Protein AF-A0A538NUP5-F1 (afdb_monomer)

Structure (mmCIF, N/CA/C/O backbone):
data_AF-A0A538NUP5-F1
#
_entry.id   AF-A0A538NUP5-F1
#
loop_
_atom_site.group_PDB
_atom_site.id
_atom_site.type_symbol
_atom_site.label_atom_id
_atom_site.label_alt_id
_atom_site.label_comp_id
_atom_site.label_asym_id
_atom_site.label_entity_id
_atom_site.label_seq_id
_atom_site.pdbx_PDB_ins_code
_atom_site.Cartn_x
_atom_site.Cartn_y
_atom_site.Cartn_z
_atom_site.occupancy
_atom_site.B_iso_or_equiv
_atom_site.auth_seq_id
_atom_site.auth_comp_id
_atom_site.auth_asym_id
_atom_site.auth_atom_id
_atom_site.pdbx_PDB_model_num
ATOM 1 N N . MET A 1 1 ? -9.273 10.028 3.870 1.00 69.25 1 MET A N 1
ATOM 2 C CA . MET A 1 1 ? -8.027 9.373 4.341 1.00 69.25 1 MET A CA 1
ATOM 3 C C . MET A 1 1 ? -8.189 8.389 5.515 1.00 69.25 1 MET A C 1
ATOM 5 O O . MET A 1 1 ? -7.977 7.210 5.269 1.00 69.25 1 MET A O 1
ATOM 9 N N . LEU A 1 2 ? -8.554 8.782 6.750 1.00 82.94 2 LEU A N 1
ATOM 10 C CA . LEU A 1 2 ? -8.618 7.830 7.890 1.00 82.94 2 LEU A CA 1
ATOM 11 C C . LEU A 1 2 ? -9.670 6.720 7.711 1.00 82.94 2 LEU A C 1
ATOM 13 O O . LEU A 1 2 ? -9.349 5.551 7.878 1.00 82.94 2 LEU A O 1
ATOM 17 N N . GLU A 1 3 ? -10.873 7.062 7.240 1.00 90.69 3 GLU A N 1
ATOM 18 C CA . GLU A 1 3 ? -11.934 6.074 6.965 1.00 90.69 3 GLU A CA 1
ATOM 19 C C . GLU A 1 3 ? -11.524 5.024 5.920 1.00 90.69 3 GLU A C 1
ATOM 21 O O . GLU A 1 3 ? -11.909 3.859 5.996 1.00 90.69 3 GLU A O 1
ATOM 26 N N . LEU A 1 4 ? -10.710 5.428 4.939 1.00 93.81 4 LEU A N 1
ATOM 27 C CA . LEU A 1 4 ? -10.188 4.527 3.915 1.00 93.81 4 LEU A CA 1
ATOM 28 C C . LEU A 1 4 ? -9.196 3.530 4.521 1.00 93.81 4 LEU A C 1
ATOM 30 O O . LEU A 1 4 ? -9.246 2.346 4.198 1.00 93.81 4 LEU A O 1
ATOM 34 N N . LEU A 1 5 ? -8.331 3.991 5.423 1.00 94.69 5 LEU A N 1
ATOM 35 C CA . LEU A 1 5 ? -7.383 3.135 6.130 1.00 94.69 5 LEU A CA 1
ATOM 36 C C . LEU A 1 5 ? -8.099 2.172 7.091 1.00 94.69 5 LEU A C 1
ATOM 38 O O . LEU A 1 5 ? -7.753 0.992 7.165 1.00 94.69 5 LEU A O 1
ATOM 42 N N . ASP A 1 6 ? -9.148 2.649 7.763 1.00 95.25 6 ASP A N 1
ATOM 43 C CA . ASP A 1 6 ? -10.004 1.853 8.651 1.00 95.25 6 ASP A CA 1
ATOM 44 C C . ASP A 1 6 ? -10.850 0.805 7.931 1.00 95.25 6 ASP A C 1
ATOM 46 O O . ASP A 1 6 ? -11.367 -0.114 8.565 1.00 95.25 6 ASP A O 1
ATOM 50 N N . SER A 1 7 ? -10.944 0.881 6.604 1.00 96.19 7 SER A N 1
ATOM 51 C CA . SER A 1 7 ? -11.596 -0.162 5.819 1.00 96.19 7 SER A CA 1
ATOM 52 C C . SER A 1 7 ? -10.811 -1.482 5.789 1.00 96.19 7 SER A C 1
ATOM 54 O O . SER A 1 7 ? -11.389 -2.505 5.419 1.00 96.19 7 SER A O 1
ATOM 56 N N . TYR A 1 8 ? -9.524 -1.489 6.162 1.00 97.50 8 TYR A N 1
ATOM 57 C CA . TYR A 1 8 ? -8.705 -2.698 6.290 1.00 97.50 8 TYR A CA 1
ATOM 58 C C . TYR A 1 8 ? -8.679 -3.221 7.737 1.00 97.50 8 TYR A C 1
ATOM 60 O O . TYR A 1 8 ? -8.498 -2.454 8.682 1.00 97.50 8 TYR A O 1
ATOM 68 N N . GLY A 1 9 ? -8.801 -4.541 7.906 1.00 95.94 9 GLY A N 1
ATOM 69 C CA . GLY A 1 9 ? -8.852 -5.213 9.209 1.00 95.94 9 GLY A CA 1
ATOM 70 C C . GLY A 1 9 ? -10.277 -5.400 9.737 1.00 95.94 9 GLY A C 1
ATOM 71 O O . GLY A 1 9 ? -10.471 -5.536 10.944 1.00 95.94 9 GLY A O 1
ATOM 72 N N . VAL A 1 10 ? -11.269 -5.361 8.842 1.00 95.94 10 VAL A N 1
ATOM 73 C CA . VAL A 1 10 ? -12.696 -5.562 9.143 1.00 95.94 10 VAL A CA 1
ATOM 74 C C . VAL A 1 10 ? -13.089 -7.021 8.926 1.00 95.94 10 VAL A C 1
ATOM 76 O O . VAL A 1 10 ? -13.903 -7.567 9.669 1.00 95.94 10 VAL A O 1
ATOM 79 N N . GLN A 1 11 ? -12.521 -7.666 7.906 1.00 95.88 11 GLN A N 1
ATOM 80 C CA . GLN A 1 11 ? -12.802 -9.068 7.606 1.00 95.88 11 GLN A CA 1
ATOM 81 C C . GLN A 1 11 ? -11.933 -9.995 8.464 1.00 95.88 11 GLN A C 1
ATOM 83 O O . GLN A 1 11 ? -10.783 -9.688 8.758 1.00 95.88 11 GLN A O 1
ATOM 88 N N . SER A 1 12 ? -12.441 -11.177 8.821 1.00 93.81 12 SER A N 1
ATOM 89 C CA . SER A 1 12 ? -11.737 -12.126 9.707 1.00 93.81 12 SER A CA 1
ATOM 90 C C . SER A 1 12 ? -10.401 -12.647 9.154 1.00 93.81 12 SER A C 1
ATOM 92 O O . SER A 1 12 ? -9.557 -13.128 9.912 1.00 93.81 12 SER A O 1
ATOM 94 N N . TYR A 1 13 ? -10.207 -12.563 7.837 1.00 92.00 13 TYR A N 1
ATOM 95 C CA . TYR A 1 13 ? -8.972 -12.940 7.148 1.00 92.00 13 TYR A CA 1
ATOM 96 C C . TYR A 1 13 ? -8.001 -11.765 6.943 1.00 92.00 13 TYR A C 1
ATOM 98 O O . TYR A 1 13 ? -6.841 -12.001 6.610 1.00 92.00 13 TYR A O 1
ATOM 106 N N . GLU A 1 14 ? -8.437 -10.521 7.160 1.00 96.06 14 GLU A N 1
ATOM 107 C CA . GLU A 1 14 ? -7.581 -9.330 7.125 1.00 96.06 14 GLU A CA 1
ATOM 108 C C . GLU A 1 14 ? -6.829 -9.234 8.460 1.00 96.06 14 GLU A C 1
ATOM 110 O O . GLU A 1 14 ? -7.333 -8.722 9.461 1.00 96.06 14 GLU A O 1
ATOM 115 N N . ARG A 1 15 ? -5.620 -9.799 8.500 1.00 96.56 15 ARG A N 1
ATOM 116 C CA . ARG A 1 15 ? -4.800 -9.885 9.715 1.00 96.56 15 ARG A CA 1
ATOM 117 C C . ARG A 1 15 ? -3.879 -8.679 9.862 1.00 96.56 15 ARG A C 1
ATOM 119 O O . ARG A 1 15 ? -3.698 -7.894 8.935 1.00 96.56 15 ARG A O 1
ATOM 126 N N . GLU A 1 16 ? -3.289 -8.563 11.051 1.00 97.19 16 GLU A N 1
ATOM 127 C CA . GLU A 1 16 ? -2.217 -7.601 11.341 1.00 97.19 16 GLU A CA 1
ATOM 128 C C . GLU A 1 16 ? -2.618 -6.141 11.075 1.00 97.19 16 GLU A C 1
ATOM 130 O O . GLU A 1 16 ? -1.798 -5.345 10.625 1.00 97.19 16 GLU A O 1
ATOM 135 N N . ARG A 1 17 ? -3.884 -5.795 11.369 1.00 96.69 17 ARG A N 1
ATOM 136 C CA . ARG A 1 17 ? -4.509 -4.495 11.068 1.00 96.69 17 ARG A CA 1
ATOM 137 C C . ARG A 1 17 ? -3.570 -3.313 11.285 1.00 96.69 17 ARG A C 1
ATOM 139 O O . ARG A 1 17 ? -3.303 -2.585 10.342 1.00 96.69 17 ARG A O 1
ATOM 146 N N . GLU A 1 18 ? -3.058 -3.143 12.499 1.00 97.38 18 GLU A N 1
ATOM 147 C CA . GLU A 1 18 ? -2.238 -1.982 12.865 1.00 97.38 18 GLU A CA 1
ATOM 148 C C . GLU A 1 18 ? -0.930 -1.915 12.061 1.00 97.38 18 GLU A C 1
ATOM 150 O O . GLU A 1 18 ? -0.568 -0.855 11.553 1.00 97.38 18 GLU A O 1
ATOM 155 N N . ARG A 1 19 ? -0.248 -3.055 11.890 1.00 98.12 19 ARG A N 1
ATOM 156 C CA . ARG A 1 19 ? 1.011 -3.150 11.134 1.00 98.12 19 ARG A CA 1
ATOM 157 C C . ARG A 1 19 ? 0.782 -2.847 9.655 1.00 98.12 19 ARG A C 1
ATOM 159 O O . ARG A 1 19 ? 1.484 -2.018 9.086 1.00 98.12 19 ARG A O 1
ATOM 166 N N . VAL A 1 20 ? -0.253 -3.441 9.064 1.00 98.06 20 VAL A N 1
ATOM 167 C CA . VAL A 1 20 ? -0.613 -3.218 7.658 1.00 98.06 20 VAL A CA 1
ATOM 168 C C . VAL A 1 20 ? -1.052 -1.774 7.426 1.00 98.06 20 VAL A C 1
ATOM 170 O O . VAL A 1 20 ? -0.601 -1.149 6.473 1.00 98.06 20 VAL A O 1
ATOM 173 N N . GLN A 1 21 ? -1.882 -1.203 8.302 1.00 97.75 21 GLN A N 1
ATOM 174 C CA . GLN A 1 21 ? -2.303 0.195 8.194 1.00 97.75 21 GLN A CA 1
ATOM 175 C C . GLN A 1 21 ? -1.105 1.156 8.271 1.00 97.75 21 GLN A C 1
ATOM 177 O O . GLN A 1 21 ? -1.017 2.105 7.490 1.00 97.75 21 GLN A O 1
ATOM 182 N N . LEU A 1 22 ? -0.152 0.899 9.169 1.00 97.69 22 LEU A N 1
ATOM 183 C CA . LEU A 1 22 ? 1.073 1.688 9.260 1.00 97.69 22 LEU A CA 1
ATOM 184 C C . LEU A 1 22 ? 1.923 1.580 7.983 1.00 97.69 22 LEU A C 1
ATOM 186 O O . LEU A 1 22 ? 2.411 2.594 7.485 1.00 97.69 22 LEU A O 1
ATOM 190 N N . ASP A 1 23 ? 2.085 0.379 7.436 1.00 98.19 23 ASP A N 1
ATOM 191 C CA . ASP A 1 23 ? 2.888 0.152 6.232 1.00 98.19 23 ASP A CA 1
ATOM 192 C C . ASP A 1 23 ? 2.235 0.733 4.970 1.00 98.19 23 ASP A C 1
ATOM 194 O O . ASP A 1 23 ? 2.930 1.322 4.140 1.00 98.19 23 ASP A O 1
ATOM 198 N N . ILE A 1 24 ? 0.900 0.713 4.881 1.00 97.88 24 ILE A N 1
ATOM 199 C CA . ILE A 1 24 ? 0.142 1.465 3.870 1.00 97.88 24 ILE A CA 1
ATOM 200 C C . ILE A 1 24 ? 0.516 2.947 3.930 1.00 97.88 24 ILE A C 1
ATOM 202 O O . ILE A 1 24 ? 0.820 3.546 2.897 1.00 97.88 24 ILE A O 1
ATOM 206 N N . LEU A 1 25 ? 0.531 3.556 5.120 1.00 96.75 25 LEU A N 1
ATOM 207 C CA . LEU A 1 25 ? 0.883 4.970 5.268 1.00 96.75 25 LEU A CA 1
ATOM 208 C C . LEU A 1 25 ? 2.339 5.249 4.876 1.00 96.75 25 LEU A C 1
ATOM 210 O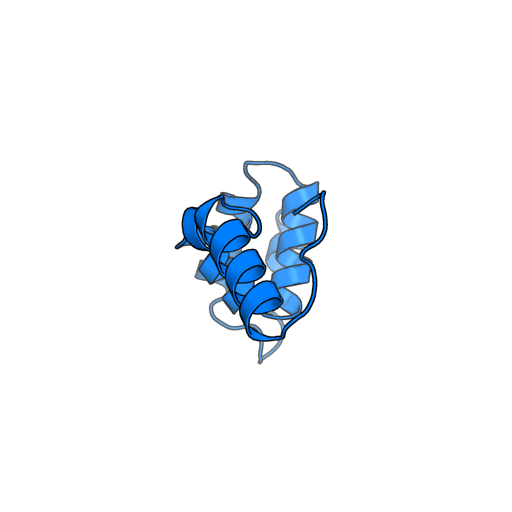 O . LEU A 1 25 ? 2.593 6.227 4.167 1.00 96.75 25 LEU A O 1
ATOM 214 N N . LYS A 1 26 ? 3.281 4.383 5.277 1.00 96.31 26 LYS A N 1
ATOM 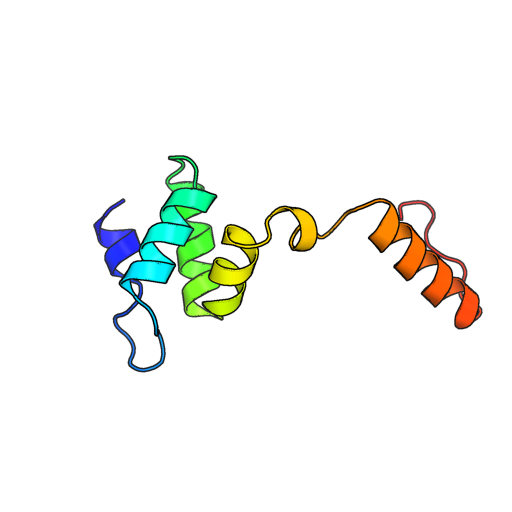215 C CA . LYS A 1 26 ? 4.698 4.495 4.891 1.00 96.31 26 LYS A CA 1
ATOM 216 C C . LYS A 1 26 ? 4.867 4.469 3.372 1.00 96.31 26 LYS A C 1
ATOM 218 O O . LYS A 1 26 ? 5.494 5.367 2.815 1.00 96.31 26 LYS A O 1
ATOM 223 N N . LEU A 1 27 ? 4.273 3.483 2.700 1.00 96.25 27 LEU A N 1
ATOM 224 C CA . LEU A 1 27 ? 4.370 3.316 1.246 1.00 96.25 27 LEU A CA 1
ATOM 225 C C . LEU A 1 27 ? 3.661 4.434 0.470 1.00 96.25 27 LEU A C 1
ATOM 227 O O . LEU A 1 27 ? 4.058 4.784 -0.646 1.00 96.25 27 LEU A O 1
ATOM 231 N N . SER A 1 28 ? 2.613 5.011 1.060 1.00 95.81 28 SER A N 1
ATOM 232 C CA . SER A 1 28 ? 1.821 6.062 0.423 1.00 95.81 28 SER A CA 1
ATOM 233 C C . SER A 1 28 ? 2.507 7.424 0.406 1.00 95.81 28 SER A C 1
ATOM 235 O O . SER A 1 28 ? 2.161 8.253 -0.434 1.00 95.81 28 SER A O 1
ATOM 237 N N . ALA A 1 29 ? 3.469 7.672 1.304 1.00 94.75 29 ALA A N 1
ATOM 238 C CA . ALA A 1 29 ? 4.227 8.926 1.387 1.00 94.75 29 ALA A CA 1
ATOM 239 C C . ALA A 1 29 ? 3.338 10.195 1.356 1.00 94.75 29 ALA A C 1
ATOM 241 O O . ALA A 1 29 ? 3.670 11.190 0.714 1.00 94.75 29 ALA A O 1
ATOM 242 N N . GLY A 1 30 ? 2.176 10.144 2.020 1.00 92.44 30 GLY A N 1
ATOM 243 C CA . GLY A 1 30 ? 1.206 11.246 2.085 1.00 92.44 30 GLY A CA 1
ATOM 244 C C . GLY A 1 30 ? 0.226 11.354 0.906 1.00 92.44 30 GLY A C 1
ATOM 245 O O . GLY A 1 30 ? -0.662 12.202 0.949 1.00 92.44 30 GLY A O 1
ATOM 246 N N . SER A 1 31 ? 0.329 10.503 -0.121 1.00 96.19 31 SER A N 1
ATOM 247 C CA . SER A 1 31 ? -0.614 10.482 -1.250 1.00 96.19 31 SER A CA 1
ATOM 248 C C . SER A 1 31 ? -1.872 9.668 -0.933 1.00 96.19 31 SER A C 1
ATOM 250 O O . SER A 1 31 ? -1.794 8.467 -0.680 1.00 96.19 31 SER A O 1
ATOM 252 N N . GLU A 1 32 ? -3.050 10.297 -1.003 1.00 95.38 32 GLU A N 1
ATOM 253 C CA . GLU A 1 32 ? -4.336 9.607 -0.811 1.00 95.38 32 GLU A CA 1
ATOM 254 C C . GLU A 1 32 ? -4.633 8.572 -1.901 1.00 95.38 32 GLU A C 1
ATOM 256 O O . GLU A 1 32 ? -5.234 7.534 -1.624 1.00 95.38 32 GLU A O 1
ATOM 261 N N . GLU A 1 33 ? -4.181 8.828 -3.128 1.00 96.56 33 GLU A N 1
ATOM 262 C CA . GLU A 1 33 ? -4.290 7.882 -4.238 1.00 96.56 33 GLU A CA 1
ATOM 263 C C . GLU A 1 33 ? -3.541 6.587 -3.916 1.00 96.56 33 GLU A C 1
ATOM 265 O O . GLU A 1 33 ? -4.129 5.507 -3.959 1.00 96.56 33 GLU A O 1
ATOM 270 N N . LYS A 1 34 ? -2.295 6.699 -3.443 1.00 96.75 34 LYS A N 1
ATOM 271 C CA . LYS A 1 34 ? -1.509 5.534 -3.024 1.00 96.75 34 LYS A CA 1
ATOM 272 C C . LYS A 1 34 ? -2.115 4.811 -1.827 1.00 96.75 34 LYS A C 1
ATOM 274 O O . LYS A 1 34 ? -2.095 3.584 -1.792 1.00 96.75 34 LYS A O 1
ATOM 279 N N . VAL A 1 35 ? -2.713 5.533 -0.873 1.00 97.62 35 VAL A N 1
ATOM 280 C CA . VAL A 1 35 ? -3.433 4.883 0.239 1.00 97.62 35 VAL A CA 1
ATOM 281 C C . VAL A 1 35 ? -4.538 3.986 -0.317 1.00 97.62 35 VAL A C 1
ATOM 283 O O . VAL A 1 35 ? -4.691 2.853 0.134 1.00 97.62 35 VAL A O 1
ATOM 286 N N . ARG A 1 36 ? -5.287 4.448 -1.325 1.00 97.62 36 ARG A N 1
ATOM 287 C CA . ARG A 1 36 ? -6.340 3.647 -1.965 1.00 97.62 36 ARG A CA 1
ATOM 288 C C . ARG A 1 36 ? -5.779 2.407 -2.651 1.00 97.62 36 ARG A C 1
ATOM 290 O O . ARG A 1 36 ? -6.349 1.328 -2.492 1.00 97.62 36 ARG A O 1
ATOM 297 N N . GLU A 1 37 ? -4.678 2.554 -3.378 1.00 97.56 37 GLU A N 1
ATOM 298 C CA . GLU A 1 37 ? -4.001 1.448 -4.060 1.00 97.56 37 GLU A CA 1
ATOM 299 C C . GLU A 1 37 ? -3.519 0.383 -3.071 1.00 97.56 37 GLU A C 1
ATOM 301 O O . GLU A 1 37 ? -3.840 -0.796 -3.222 1.00 97.56 37 GLU A O 1
ATOM 306 N N . TYR A 1 38 ? -2.810 0.788 -2.016 1.00 97.94 38 TYR A N 1
ATOM 307 C CA . TYR A 1 38 ? -2.263 -0.155 -1.044 1.00 97.94 38 TYR A CA 1
ATOM 308 C C . TYR A 1 38 ? -3.332 -0.764 -0.133 1.00 97.94 38 TYR A C 1
ATOM 310 O O . TYR A 1 38 ? -3.206 -1.929 0.235 1.00 97.94 38 TYR A O 1
ATOM 318 N N . VAL A 1 39 ? -4.426 -0.053 0.170 1.00 98.00 39 VAL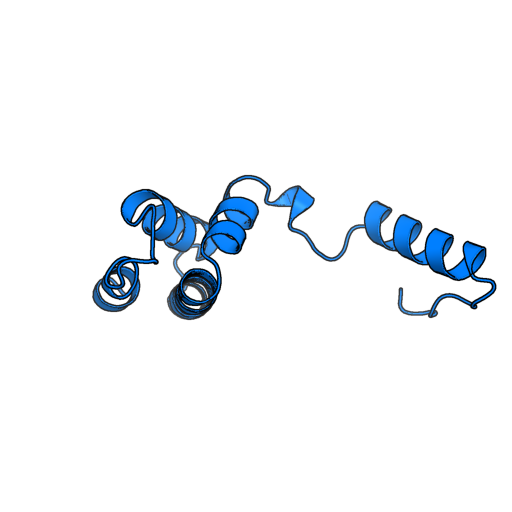 A N 1
ATOM 319 C CA . VAL A 1 39 ? -5.601 -0.663 0.820 1.00 98.00 39 VAL A CA 1
ATOM 320 C C . VAL A 1 39 ? -6.200 -1.750 -0.073 1.00 98.00 39 VAL A C 1
ATOM 322 O O . VAL A 1 39 ? -6.491 -2.845 0.409 1.00 98.00 39 VAL A O 1
ATOM 325 N N 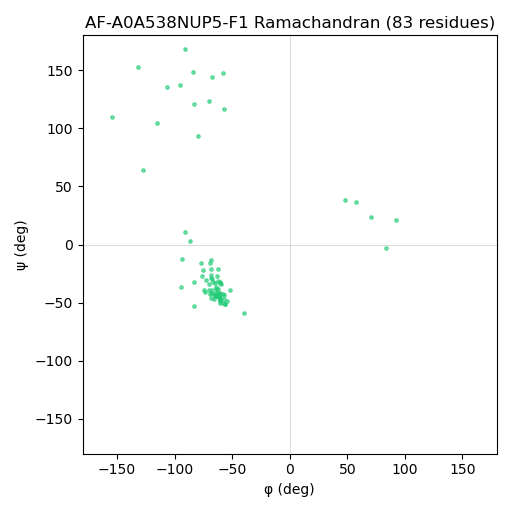. ALA A 1 40 ? -6.365 -1.491 -1.375 1.00 98.00 40 ALA A N 1
ATOM 326 C CA . ALA A 1 40 ? -6.881 -2.492 -2.308 1.00 98.00 40 ALA A CA 1
ATOM 327 C C . ALA A 1 40 ? -5.940 -3.705 -2.429 1.00 98.00 40 ALA A C 1
ATOM 329 O O . ALA A 1 40 ? -6.411 -4.845 -2.423 1.00 98.00 40 ALA A O 1
ATOM 330 N N . ALA A 1 41 ? -4.624 -3.476 -2.471 1.00 97.81 41 ALA A N 1
ATOM 331 C CA . ALA A 1 41 ? -3.623 -4.539 -2.449 1.00 97.81 41 ALA A CA 1
ATOM 332 C C . ALA A 1 41 ? -3.712 -5.368 -1.159 1.00 97.81 41 ALA A C 1
ATOM 334 O O . ALA A 1 41 ? -3.807 -6.591 -1.233 1.00 97.81 41 ALA A O 1
ATOM 335 N N . ALA A 1 42 ? -3.793 -4.715 0.005 1.00 98.00 42 ALA A N 1
ATOM 336 C CA . ALA A 1 42 ? -3.872 -5.394 1.293 1.00 98.00 42 ALA A CA 1
ATOM 337 C C . ALA A 1 42 ? -5.127 -6.264 1.432 1.00 98.00 42 ALA A C 1
ATOM 339 O O . ALA A 1 42 ? -5.068 -7.369 1.969 1.00 98.00 42 ALA A O 1
ATOM 340 N N . LYS A 1 43 ? -6.265 -5.797 0.905 1.00 97.81 43 LYS A N 1
ATOM 341 C CA . LYS A 1 43 ? -7.515 -6.572 0.870 1.00 97.81 43 LYS A CA 1
ATOM 342 C C . LYS A 1 43 ? -7.415 -7.848 0.035 1.00 97.81 43 LYS A C 1
ATOM 344 O O . LYS A 1 43 ? -8.155 -8.794 0.298 1.00 97.81 43 LYS A O 1
ATOM 349 N N . ARG A 1 44 ? -6.533 -7.871 -0.970 1.00 96.88 44 ARG A N 1
ATOM 350 C CA . ARG A 1 44 ? -6.255 -9.053 -1.794 1.00 96.88 44 ARG A CA 1
ATOM 351 C C . ARG A 1 44 ? -5.243 -9.973 -1.116 1.00 96.88 44 ARG A C 1
ATOM 353 O O . ARG A 1 44 ? -5.515 -11.159 -0.964 1.00 96.88 44 ARG A O 1
ATOM 360 N N . ASP A 1 45 ? -4.098 -9.423 -0.725 1.00 96.81 45 ASP A N 1
ATOM 361 C CA . ASP A 1 45 ? -3.086 -10.099 0.083 1.00 96.81 45 ASP A CA 1
ATOM 362 C C . ASP A 1 45 ? -2.258 -9.064 0.849 1.00 96.81 45 ASP A C 1
ATOM 364 O O . ASP A 1 45 ? -1.458 -8.316 0.289 1.00 96.81 45 ASP A O 1
ATOM 368 N N . TYR A 1 46 ? -2.444 -9.018 2.161 1.00 97.38 46 TYR A N 1
ATOM 369 C CA . TYR A 1 46 ? -1.759 -8.055 3.013 1.00 97.38 46 TYR A CA 1
ATOM 370 C C . TYR A 1 46 ? -0.252 -8.302 3.115 1.00 97.38 46 TYR A C 1
ATOM 372 O O . TYR A 1 46 ? 0.497 -7.379 3.436 1.00 97.38 46 TYR A O 1
ATOM 380 N N . ARG A 1 47 ? 0.209 -9.523 2.819 1.00 96.69 47 ARG A N 1
ATOM 381 C CA . ARG A 1 47 ? 1.631 -9.878 2.882 1.00 96.69 47 ARG A CA 1
ATOM 382 C C . ARG A 1 47 ? 2.436 -9.179 1.798 1.00 96.69 47 ARG A C 1
ATOM 384 O O . ARG A 1 47 ? 3.600 -8.885 2.040 1.00 96.69 47 ARG A O 1
ATOM 391 N N . ASP A 1 48 ? 1.815 -8.863 0.662 1.00 95.81 48 ASP A N 1
ATOM 392 C CA . ASP A 1 48 ? 2.441 -8.062 -0.392 1.00 95.81 48 ASP A CA 1
ATOM 393 C C . ASP A 1 48 ? 2.807 -6.675 0.150 1.00 95.81 48 ASP A C 1
ATOM 395 O O . ASP A 1 48 ? 3.938 -6.226 0.008 1.00 95.81 48 ASP A O 1
ATOM 399 N N . VAL A 1 49 ? 1.874 -6.028 0.855 1.00 97.44 49 VAL A N 1
ATOM 400 C CA . VAL A 1 49 ? 2.079 -4.690 1.428 1.00 97.44 49 VAL A CA 1
ATOM 401 C C . VAL A 1 49 ? 3.154 -4.700 2.513 1.00 97.44 49 VAL A C 1
ATOM 403 O O . VAL A 1 49 ? 4.018 -3.823 2.515 1.00 97.44 49 VAL A O 1
ATOM 406 N N . LEU A 1 50 ? 3.147 -5.710 3.390 1.00 97.81 50 LEU A N 1
ATOM 407 C CA . LEU A 1 50 ? 4.208 -5.887 4.387 1.00 97.81 50 LEU A CA 1
ATOM 408 C C . LEU A 1 50 ? 5.571 -6.093 3.713 1.00 97.81 50 LEU A C 1
ATOM 410 O O . LEU A 1 50 ? 6.544 -5.431 4.063 1.00 97.81 50 LEU A O 1
ATOM 414 N N . PHE A 1 51 ? 5.638 -6.962 2.701 1.00 96.38 51 PHE A N 1
ATOM 415 C CA . PHE A 1 51 ? 6.868 -7.230 1.963 1.00 96.38 51 PHE A CA 1
ATOM 416 C C . PHE A 1 51 ? 7.401 -5.976 1.259 1.00 96.38 51 PHE A C 1
ATOM 418 O O . PHE A 1 51 ? 8.596 -5.696 1.327 1.00 96.38 51 PHE A O 1
ATOM 425 N N . TRP A 1 52 ? 6.531 -5.183 0.630 1.00 95.75 52 TRP A N 1
ATOM 426 C CA . TRP A 1 52 ? 6.921 -3.935 -0.029 1.00 95.75 52 TRP A CA 1
ATOM 427 C C . TRP A 1 52 ? 7.463 -2.896 0.954 1.00 95.75 52 TRP A C 1
ATOM 429 O O . TRP A 1 52 ? 8.422 -2.195 0.632 1.00 95.75 52 TRP A O 1
ATOM 439 N N . ALA A 1 53 ? 6.874 -2.798 2.148 1.00 96.19 53 ALA A N 1
ATOM 440 C CA . ALA A 1 53 ? 7.313 -1.858 3.175 1.00 96.19 53 ALA A CA 1
ATOM 441 C C . ALA A 1 53 ? 8.622 -2.281 3.861 1.00 96.19 53 ALA A C 1
ATOM 443 O O . ALA A 1 53 ? 9.459 -1.426 4.150 1.00 96.19 53 ALA A O 1
ATOM 444 N N . GLU A 1 54 ? 8.806 -3.576 4.124 1.00 95.44 54 GLU A N 1
ATOM 445 C CA . GLU A 1 54 ? 9.980 -4.106 4.832 1.00 95.44 54 GLU A CA 1
ATOM 446 C C . GLU A 1 54 ? 11.186 -4.312 3.913 1.00 95.44 54 GLU A C 1
ATOM 448 O O . GLU A 1 54 ? 12.326 -4.112 4.336 1.00 95.44 54 GLU A O 1
ATOM 453 N N . TYR A 1 55 ? 10.938 -4.651 2.646 1.00 94.38 55 TYR A N 1
ATOM 454 C CA . TYR A 1 55 ? 11.965 -4.958 1.653 1.00 94.38 55 TYR A CA 1
ATOM 455 C C . TYR A 1 55 ? 1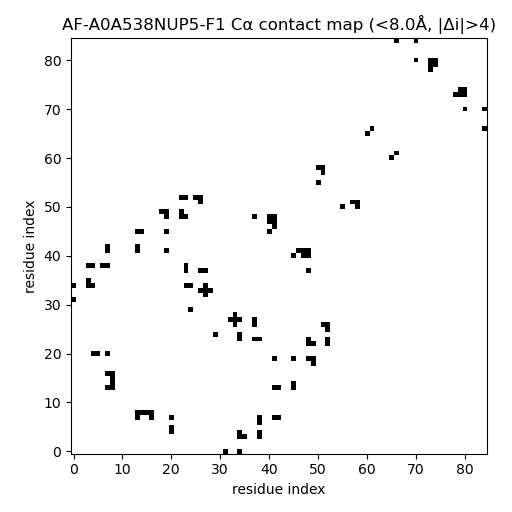1.770 -4.121 0.374 1.00 94.38 55 TYR A C 1
ATOM 457 O O . TYR A 1 55 ? 11.524 -4.665 -0.708 1.00 94.38 55 TYR A O 1
ATOM 465 N N . PRO A 1 56 ? 11.890 -2.781 0.440 1.00 88.75 56 PRO A N 1
ATOM 466 C CA . PRO A 1 56 ? 11.648 -1.899 -0.705 1.00 88.75 56 PRO A CA 1
ATOM 467 C C . PRO A 1 56 ? 12.588 -2.173 -1.892 1.00 88.75 56 PRO A C 1
ATOM 469 O O . PRO A 1 56 ? 12.178 -2.067 -3.044 1.00 88.75 56 PRO A O 1
ATOM 472 N N . GLU A 1 57 ? 13.834 -2.579 -1.635 1.00 86.31 57 GLU A N 1
ATOM 473 C CA . GLU A 1 57 ? 14.784 -2.929 -2.701 1.00 86.31 57 GLU A CA 1
ATOM 474 C C . GLU A 1 57 ? 14.451 -4.273 -3.362 1.00 86.31 57 GLU A C 1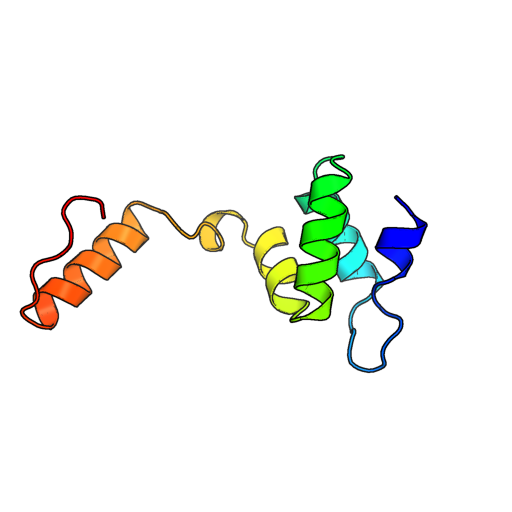
ATOM 476 O O . GLU A 1 57 ? 14.498 -4.400 -4.584 1.00 86.31 57 GLU A O 1
ATOM 481 N N . GLU A 1 58 ? 14.048 -5.278 -2.580 1.00 84.69 58 GLU A N 1
ATOM 482 C CA . GLU A 1 58 ? 13.694 -6.598 -3.117 1.00 84.69 58 GLU A CA 1
ATOM 483 C C . GLU A 1 58 ? 12.319 -6.607 -3.786 1.00 84.69 58 GLU A C 1
ATOM 485 O O . GLU A 1 58 ? 12.078 -7.403 -4.695 1.00 84.69 58 GLU A O 1
ATOM 490 N N . SER A 1 59 ? 11.416 -5.722 -3.371 1.00 85.56 59 SER A N 1
ATOM 491 C CA . SER A 1 59 ? 10.086 -5.581 -3.962 1.00 85.56 59 SER A CA 1
ATOM 492 C C . SER A 1 59 ? 10.077 -4.829 -5.291 1.00 85.56 59 SER A C 1
ATOM 494 O O . SER A 1 59 ? 9.120 -4.977 -6.054 1.00 85.56 59 SER A O 1
ATOM 496 N N . ARG A 1 60 ? 11.148 -4.100 -5.639 1.00 82.38 60 ARG A N 1
ATOM 497 C CA . ARG A 1 60 ? 11.301 -3.519 -6.980 1.00 82.38 60 ARG A CA 1
ATOM 498 C C . ARG A 1 60 ? 11.237 -4.618 -8.033 1.00 82.38 60 ARG A C 1
ATOM 500 O O . ARG A 1 60 ? 12.076 -5.518 -8.061 1.00 82.38 60 ARG A O 1
ATOM 507 N N . LEU A 1 61 ? 10.223 -4.561 -8.893 1.00 71.19 61 LEU A N 1
ATOM 508 C CA . LEU A 1 61 ? 10.019 -5.552 -9.953 1.00 71.19 61 LEU A CA 1
ATOM 509 C C . LEU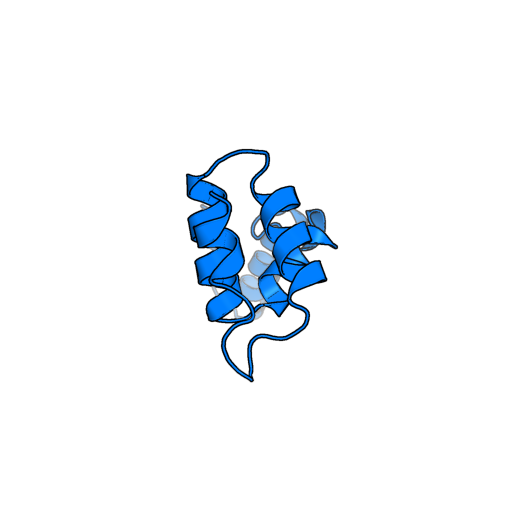 A 1 61 ? 11.133 -5.499 -11.003 1.00 71.19 61 LEU A C 1
ATOM 511 O O . LEU A 1 61 ? 11.522 -6.540 -11.525 1.00 71.19 61 LEU A O 1
ATOM 515 N N . ASP A 1 62 ? 11.683 -4.311 -11.238 1.00 76.25 62 ASP A N 1
ATOM 516 C CA . ASP A 1 62 ? 12.699 -4.070 -12.249 1.00 76.25 62 ASP A CA 1
ATOM 517 C C . ASP A 1 62 ? 14.026 -3.643 -11.603 1.00 76.25 62 ASP A C 1
ATOM 519 O O . ASP A 1 62 ? 14.174 -2.521 -11.113 1.00 76.25 62 ASP A O 1
ATOM 523 N N . THR A 1 63 ? 14.988 -4.567 -11.573 1.00 79.19 63 THR A N 1
ATOM 524 C CA . THR A 1 63 ? 16.384 -4.290 -11.209 1.00 79.19 63 THR A CA 1
ATOM 525 C C . THR A 1 63 ? 17.312 -4.913 -12.253 1.00 79.19 63 THR A C 1
ATOM 527 O O . THR A 1 63 ? 16.947 -5.934 -12.847 1.00 79.19 63 THR A O 1
ATOM 530 N N . PRO A 1 64 ? 18.526 -4.371 -12.474 1.00 82.38 64 PRO A N 1
ATOM 531 C CA . PRO A 1 64 ? 19.491 -4.954 -13.408 1.00 82.38 64 PRO A CA 1
ATOM 532 C C . PRO A 1 64 ? 19.751 -6.446 -13.160 1.00 82.38 64 PRO A C 1
ATOM 534 O O . PRO A 1 64 ? 19.829 -7.234 -14.099 1.00 82.38 64 PRO A O 1
ATOM 537 N N . GLU A 1 65 ? 19.816 -6.859 -11.896 1.00 84.31 65 GLU A N 1
ATOM 538 C CA . GLU A 1 65 ? 20.065 -8.242 -11.494 1.00 84.31 65 GLU A CA 1
ATOM 539 C C . GLU A 1 65 ? 18.870 -9.147 -11.814 1.00 84.31 65 GLU A C 1
ATOM 541 O O . GLU A 1 65 ? 19.051 -10.285 -12.256 1.00 84.31 65 GLU A O 1
ATOM 546 N N . LYS A 1 66 ? 17.638 -8.656 -11.615 1.00 83.19 66 LYS A N 1
ATOM 547 C CA . LYS A 1 66 ? 16.416 -9.388 -11.972 1.00 83.19 66 LYS A CA 1
ATOM 548 C C . LYS A 1 66 ? 16.259 -9.505 -13.485 1.00 83.19 66 LYS A C 1
ATOM 550 O O . LYS A 1 66 ? 15.990 -10.608 -13.958 1.00 83.19 66 LYS A O 1
ATOM 555 N N . ARG A 1 67 ? 16.520 -8.430 -14.237 1.00 84.62 67 ARG A N 1
ATOM 556 C CA . ARG A 1 67 ? 16.559 -8.448 -15.709 1.00 84.62 67 ARG A CA 1
ATOM 557 C C . ARG A 1 67 ? 17.567 -9.464 -16.223 1.00 84.62 67 ARG A C 1
ATOM 559 O O . ARG A 1 67 ? 17.230 -10.303 -17.053 1.00 84.62 67 ARG A O 1
ATOM 566 N N . GLN A 1 68 ? 18.772 -9.469 -15.654 1.00 86.94 68 GLN A N 1
ATOM 567 C CA . GLN A 1 68 ? 19.802 -10.440 -16.010 1.00 86.94 68 GLN A CA 1
ATOM 568 C C . GLN A 1 68 ? 19.368 -11.879 -15.698 1.00 86.94 68 GLN A C 1
ATOM 570 O O . GLN A 1 68 ? 19.569 -12.766 -16.523 1.00 86.94 68 GLN A O 1
ATOM 575 N N . ARG A 1 69 ? 18.733 -12.127 -14.543 1.00 87.88 69 ARG A N 1
ATOM 576 C CA . ARG A 1 69 ? 18.187 -13.453 -14.203 1.00 87.88 69 ARG A CA 1
ATOM 577 C C . ARG A 1 69 ? 17.124 -13.916 -15.195 1.00 87.88 69 ARG A C 1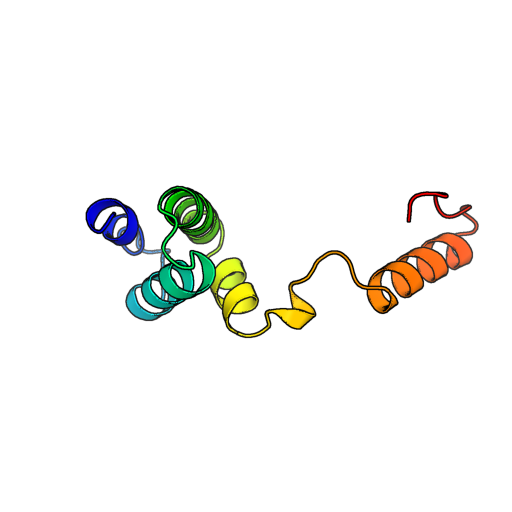
ATOM 579 O O . ARG A 1 69 ? 17.163 -15.069 -15.616 1.00 87.88 69 ARG A O 1
ATOM 586 N N . VAL A 1 70 ? 16.195 -13.036 -15.567 1.00 87.56 70 VAL A N 1
ATOM 587 C CA . VAL A 1 70 ? 15.147 -13.335 -16.551 1.00 87.56 70 VAL A CA 1
ATOM 588 C C . VAL A 1 70 ? 15.768 -13.605 -17.924 1.00 87.56 70 VAL A C 1
ATOM 590 O O . VAL A 1 70 ? 15.443 -14.617 -18.540 1.00 87.56 70 VAL A O 1
ATOM 593 N N . ARG A 1 71 ? 16.740 -12.791 -18.356 1.00 89.50 71 ARG A N 1
ATOM 594 C CA . ARG A 1 71 ? 17.510 -12.992 -19.595 1.00 89.50 71 ARG A CA 1
ATOM 595 C C . ARG A 1 71 ? 18.193 -14.362 -19.635 1.00 89.50 71 ARG A C 1
ATOM 597 O O . ARG A 1 71 ? 17.977 -15.125 -20.569 1.00 89.50 71 ARG A O 1
ATOM 604 N N . THR A 1 72 ? 18.926 -14.724 -18.581 1.00 92.06 72 THR A N 1
ATOM 605 C CA . THR A 1 72 ? 19.568 -16.045 -18.463 1.00 92.0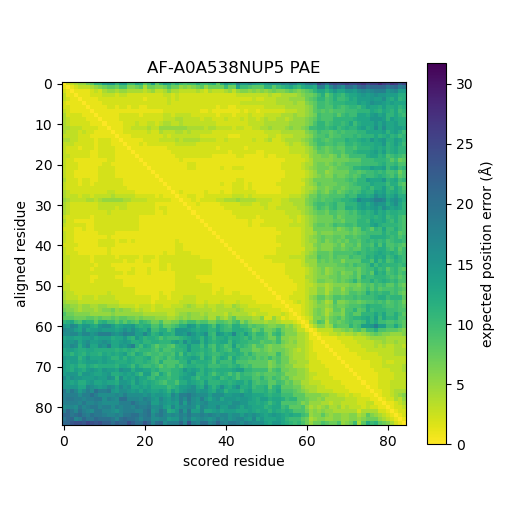6 72 THR A CA 1
ATOM 606 C C . THR A 1 72 ? 18.548 -17.188 -18.476 1.00 92.06 72 THR A C 1
ATOM 608 O O . THR A 1 72 ? 18.838 -18.280 -18.966 1.00 92.06 72 THR A O 1
ATOM 611 N N . MET A 1 73 ? 17.342 -16.964 -17.952 1.00 92.12 73 MET A N 1
ATOM 612 C CA . MET A 1 73 ? 16.270 -17.952 -17.993 1.00 92.12 73 MET A CA 1
ATOM 613 C C . MET A 1 73 ? 15.759 -18.166 -19.425 1.00 92.12 73 MET A C 1
ATOM 615 O O . MET A 1 73 ? 15.671 -19.318 -19.842 1.00 92.12 73 MET A O 1
ATOM 619 N N . PHE A 1 74 ? 15.515 -17.099 -20.197 1.00 92.69 74 PHE A N 1
ATOM 620 C CA . PHE A 1 74 ? 15.164 -17.184 -21.625 1.00 92.69 74 PHE A CA 1
ATOM 621 C C . PHE A 1 74 ? 16.216 -17.958 -22.431 1.00 92.69 74 PHE A C 1
ATOM 623 O O . PHE A 1 74 ? 15.881 -18.949 -23.084 1.00 92.69 74 PHE A O 1
ATOM 630 N N . GLU A 1 75 ? 17.493 -17.590 -22.287 1.00 92.62 75 GLU A N 1
ATOM 631 C CA . GLU A 1 75 ? 18.616 -18.253 -22.963 1.00 92.62 75 GLU A CA 1
ATOM 632 C C . GLU A 1 75 ? 18.675 -19.754 -22.639 1.00 92.62 75 GLU A C 1
ATOM 634 O O . GLU A 1 75 ? 18.831 -20.587 -23.534 1.00 92.62 75 GLU A O 1
ATOM 639 N N . LYS A 1 76 ? 18.482 -20.129 -21.366 1.00 93.31 76 LYS A N 1
ATOM 640 C CA . LYS A 1 76 ? 18.472 -21.535 -20.928 1.00 93.31 76 LYS A CA 1
ATOM 641 C C . LYS A 1 76 ? 17.345 -22.350 -21.568 1.00 93.31 76 LYS A C 1
ATOM 643 O O . LYS A 1 76 ? 17.509 -23.552 -21.771 1.00 93.31 76 LYS A O 1
ATOM 648 N N . PHE A 1 77 ? 16.211 -21.723 -21.869 1.00 94.38 77 PHE A N 1
ATOM 649 C CA . PHE A 1 77 ? 15.093 -22.363 -22.563 1.00 94.38 77 PHE A CA 1
ATOM 650 C C . PHE A 1 77 ? 15.219 -22.308 -24.094 1.00 94.38 77 PHE A C 1
ATOM 652 O O . PHE A 1 77 ? 14.328 -22.799 -24.784 1.00 94.38 77 PHE A O 1
ATOM 659 N N . GLY A 1 78 ? 16.318 -21.761 -24.631 1.00 93.31 78 GLY A N 1
ATOM 660 C CA . GLY A 1 78 ? 16.535 -21.625 -26.073 1.00 93.31 78 GLY A CA 1
ATOM 661 C C . GLY A 1 78 ? 15.625 -20.582 -26.724 1.00 93.31 78 GLY A C 1
ATOM 662 O O . GLY A 1 78 ? 15.342 -20.681 -27.915 1.00 93.31 78 GLY A O 1
ATOM 663 N N . ILE A 1 79 ? 15.136 -19.620 -25.940 1.00 94.56 79 ILE A N 1
ATOM 664 C CA . ILE A 1 79 ? 14.273 -18.529 -26.392 1.00 94.56 79 ILE A CA 1
ATOM 665 C C . ILE A 1 79 ? 15.111 -17.250 -26.407 1.00 94.56 79 ILE A C 1
ATOM 667 O O . ILE A 1 79 ? 15.850 -16.980 -25.461 1.00 94.56 79 ILE A O 1
ATOM 671 N N . GLU A 1 80 ? 14.995 -16.461 -27.473 1.00 89.75 80 GLU A N 1
ATOM 672 C CA . GLU A 1 80 ? 15.654 -15.159 -27.551 1.00 89.75 80 GLU A CA 1
ATOM 673 C C . GLU A 1 80 ? 14.977 -14.174 -26.575 1.00 89.75 80 GLU A C 1
ATOM 675 O O . GLU A 1 80 ? 13.751 -14.016 -26.622 1.00 89.75 80 GLU A O 1
ATOM 680 N N . PRO A 1 81 ? 15.728 -13.566 -25.639 1.00 87.88 81 PRO A N 1
ATOM 681 C CA . PRO A 1 81 ? 15.169 -12.606 -24.697 1.00 87.88 81 PRO A CA 1
ATOM 682 C C . PRO A 1 81 ? 14.721 -11.325 -25.427 1.00 87.88 81 PRO A C 1
ATOM 684 O O . PRO A 1 81 ? 15.411 -10.896 -26.350 1.00 87.88 81 PRO A O 1
ATOM 687 N N . PRO A 1 82 ? 13.614 -10.684 -25.005 1.00 85.44 82 PRO A N 1
ATOM 688 C CA . PRO A 1 82 ? 13.146 -9.427 -25.593 1.00 85.44 82 PRO A CA 1
ATOM 689 C C . PRO A 1 82 ? 14.190 -8.300 -25.526 1.00 85.44 82 PRO A C 1
ATOM 691 O O . PRO A 1 82 ? 14.956 -8.209 -24.562 1.00 85.44 82 PRO A O 1
ATOM 694 N N . ASP A 1 83 ? 14.187 -7.415 -26.527 1.00 81.06 83 ASP A N 1
ATOM 695 C CA . ASP A 1 83 ? 15.106 -6.268 -26.606 1.00 81.06 83 ASP A CA 1
ATOM 696 C C . ASP A 1 83 ? 14.834 -5.201 -25.535 1.00 81.06 83 ASP A C 1
ATOM 698 O O . ASP A 1 83 ? 15.738 -4.459 -25.150 1.00 81.06 83 ASP A O 1
ATOM 702 N N . ASP A 1 84 ? 13.594 -5.122 -25.052 1.00 80.50 84 ASP A N 1
ATOM 703 C CA . ASP A 1 84 ? 13.115 -4.162 -24.057 1.00 80.50 84 ASP A CA 1
ATOM 704 C C . ASP A 1 84 ? 13.244 -4.660 -22.609 1.00 80.50 84 ASP A C 1
ATOM 706 O O . ASP A 1 84 ? 12.705 -4.028 -21.698 1.00 80.50 84 ASP A O 1
ATOM 710 N N . LEU A 1 85 ? 13.957 -5.777 -22.402 1.00 70.69 85 LEU A N 1
ATOM 711 C CA . LEU A 1 85 ? 14.144 -6.393 -21.091 1.00 70.69 85 LEU A CA 1
ATOM 712 C C . LEU A 1 85 ? 15.110 -5.630 -20.190 1.00 70.69 85 LEU A C 1
ATOM 714 O O . LEU A 1 85 ? 16.313 -5.492 -20.534 1.00 70.69 85 LEU A O 1
#

Mean predicted aligned error: 6.16 Å

Radius of gyration: 16.99 Å; Cα contacts (8 Å, |Δi|>4): 70; chains: 1; bounding box: 33×34×40 Å

Foldseek 3Di:
DVVLLVVAPPDPPRPPSVLLSVLQCVQCVPPPVSNNVSSVVSVVPSVLSVCCSVPVPVNPPDDPVNLVVVCVVCVVVVHHDDPVD

Sequence (85 aa):
MLELLDSYGVQSYERERERVQLDILKLSAGSEEKVREYVAAAKRDYRDVLFWAEYPEESRLDTPEKRQRVRTMFEKFGIEPPDDL

Secondary structure (DSSP, 8-state):
-HHHHHTSS-STT---HHHHHHHHHHHHTT-HHHHHHHHHHHHH-HHHHHHHHH-HHHH-S--HHHHHHHHHHHHHTT-PPPTT-

Solvent-accessible surface area (backbone atoms only — not comparable to full-atom values): 5006 Å² total; per-residue (Å²): 109,69,71,64,52,61,64,55,52,73,51,95,83,44,66,62,38,71,62,50,48,50,32,34,51,63,74,20,72,85,38,66,69,43,38,53,52,43,48,54,44,33,75,76,44,47,64,59,47,48,44,40,58,77,34,55,76,77,55,47,85,79,42,76,69,52,45,49,51,52,41,53,49,29,52,74,71,75,38,87,60,67,92,90,102

pLDDT: mean 92.25, std 6.83, range [69.25, 98.19]